Protein AF-A0A6L6HX53-F1 (afdb_monomer)

InterPro domains:
  IPR012318 Crp-type HTH domain [PF13545] (1-43)
  IPR012318 Crp-type HTH domain [PS51063] (1-38)
  IPR036388 Winged helix-like DNA-binding domain superfamily [G3DSA:1.10.10.10] (1-47)
  IPR036390 Winged helix DNA-binding domain superfamily [SSF46785] (1-45)

pLDDT: mean 82.44, std 15.01, range [49.56, 95.88]

Nearest PDB structures (foldseek):
  7ets-assembly1_B  TM=8.937E-01  e=2.676E-01  Gardnerella vaginalis
  2pfb-assembly1_A  TM=6.612E-01  e=9.068E-01  Xanthomonas campestris
  6lg2-assembly1_A  TM=5.804E-01  e=2.478E+00  Corynebacterium glutamicum ATCC 13032
  8r3g-assembly1_C  TM=7.048E-01  e=6.302E+00  Bacillus subtilis
  8ffz-assembly1_B  TM=6.823E-01  e=7.816E+00  Saccharomyces cerevisiae S288C

Solvent-accessible surface area (backbone atoms only — not comparable to full-atom values): 3045 Å² total; per-residue (Å²): 136,55,79,88,73,87,49,53,62,69,56,55,50,52,52,52,54,51,34,39,76,68,57,28,32,45,85,52,94,97,45,73,44,76,70,28,64,69,63,49,48,56,69,76,49,76,86,124

Secondary structure (DSSP, 8-state):
--SSSS--HHHHHHHHHHHHHTTSEEEETTEEEES-HHHHHHHH----

Radius of gyration: 11.66 Å; Cα contacts (8 Å, |Δi|>4): 30; chains: 1; bounding box: 27×15×32 Å

Organism: NCBI:txid2665644

Structure (mmCIF, N/CA/C/O backbone):
data_AF-A0A6L6HX53-F1
#
_entry.id   AF-A0A6L6HX53-F1
#
loop_
_atom_site.group_PDB
_atom_site.id
_atom_site.type_symbol
_atom_site.label_atom_id
_atom_site.label_alt_id
_atom_site.label_comp_id
_atom_site.label_asym_id
_atom_site.label_entity_id
_atom_site.label_seq_id
_atom_site.pdbx_PDB_ins_code
_atom_site.Cartn_x
_atom_site.Cartn_y
_atom_site.Cartn_z
_atom_site.occupancy
_atom_site.B_iso_or_equiv
_atom_site.auth_seq_id
_atom_site.auth_comp_id
_atom_site.auth_asym_id
_atom_site.auth_atom_id
_atom_site.pdbx_PDB_model_num
ATOM 1 N N . MET A 1 1 ? 15.006 -4.384 3.178 1.00 52.12 1 MET A N 1
ATOM 2 C CA . MET A 1 1 ? 13.671 -4.423 2.521 1.00 52.12 1 MET A CA 1
ATOM 3 C C . MET A 1 1 ? 13.416 -3.294 1.508 1.00 52.12 1 MET A C 1
ATOM 5 O O . MET A 1 1 ? 12.337 -3.239 0.947 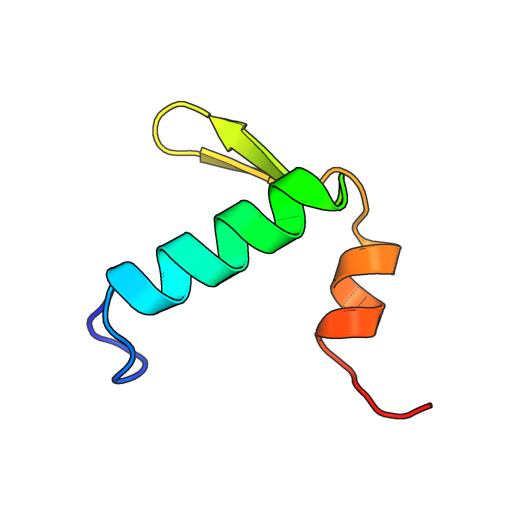1.00 52.12 1 MET A O 1
ATOM 9 N N . ALA A 1 2 ? 14.411 -2.466 1.173 1.00 50.56 2 ALA A N 1
ATOM 10 C CA . ALA A 1 2 ? 14.408 -1.625 -0.038 1.00 50.56 2 ALA A CA 1
ATOM 11 C C . ALA A 1 2 ? 15.429 -2.113 -1.080 1.00 50.56 2 ALA A C 1
ATOM 13 O O . ALA A 1 2 ? 15.765 -1.421 -2.029 1.00 50.56 2 ALA A O 1
ATOM 14 N N . GLU A 1 3 ? 15.973 -3.302 -0.842 1.00 49.56 3 GLU A N 1
ATOM 15 C CA . GLU A 1 3 ? 17.181 -3.799 -1.495 1.00 49.56 3 GLU A CA 1
ATOM 16 C C . GLU A 1 3 ? 16.854 -4.719 -2.679 1.00 49.56 3 GLU A C 1
ATOM 18 O O . GLU A 1 3 ? 17.730 -5.031 -3.470 1.00 49.56 3 GLU A O 1
ATOM 23 N N . MET A 1 4 ? 15.584 -5.121 -2.838 1.00 57.94 4 MET A N 1
ATOM 24 C CA . MET A 1 4 ? 15.187 -6.162 -3.794 1.00 57.94 4 MET A CA 1
ATOM 25 C C . MET A 1 4 ? 14.539 -5.664 -5.096 1.00 57.94 4 MET A C 1
ATOM 27 O O . MET A 1 4 ? 14.290 -6.489 -5.967 1.00 57.94 4 MET A O 1
ATOM 31 N N . THR A 1 5 ? 14.306 -4.355 -5.284 1.00 55.97 5 THR A N 1
ATOM 32 C CA . THR A 1 5 ? 13.588 -3.859 -6.487 1.00 55.97 5 THR A CA 1
ATOM 33 C C . THR A 1 5 ? 14.169 -2.584 -7.114 1.00 55.97 5 THR A C 1
ATOM 35 O O . THR A 1 5 ? 13.535 -1.981 -7.971 1.00 55.97 5 THR A O 1
ATOM 38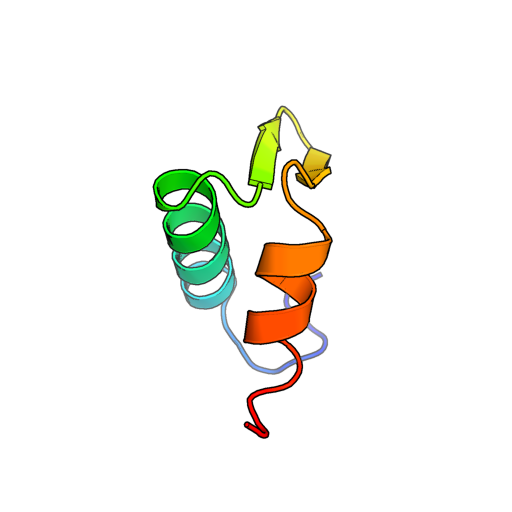 N N . GLY A 1 6 ? 15.351 -2.113 -6.697 1.00 53.06 6 GLY A N 1
ATOM 39 C CA . GLY A 1 6 ? 15.977 -0.908 -7.276 1.00 53.06 6 GLY A CA 1
ATOM 40 C C . GLY A 1 6 ? 15.193 0.406 -7.091 1.00 53.06 6 GLY A C 1
ATOM 41 O O . GLY A 1 6 ? 15.632 1.458 -7.549 1.00 53.06 6 GLY A O 1
ATOM 42 N N . THR A 1 7 ? 14.051 0.385 -6.401 1.00 62.03 7 THR A N 1
ATOM 43 C CA . THR A 1 7 ? 13.253 1.567 -6.069 1.00 62.03 7 THR A CA 1
ATOM 44 C C . THR A 1 7 ? 13.586 2.029 -4.656 1.00 62.03 7 THR A C 1
ATOM 46 O O . THR A 1 7 ? 13.557 1.237 -3.715 1.00 62.03 7 THR A O 1
ATOM 49 N N . THR A 1 8 ? 13.885 3.314 -4.477 1.00 75.25 8 THR A N 1
ATOM 50 C CA . THR A 1 8 ? 14.196 3.864 -3.151 1.00 75.25 8 THR A CA 1
ATOM 51 C C . THR A 1 8 ? 12.986 3.760 -2.214 1.00 75.25 8 THR A C 1
ATOM 53 O O . THR A 1 8 ? 11.838 3.839 -2.660 1.00 75.25 8 THR A O 1
ATOM 56 N N . LEU A 1 9 ? 13.226 3.645 -0.898 1.00 78.00 9 LEU A N 1
ATOM 57 C CA . LEU A 1 9 ? 12.173 3.706 0.136 1.00 78.00 9 LEU A CA 1
ATOM 58 C C . LEU A 1 9 ? 11.230 4.897 -0.059 1.00 78.00 9 LEU A C 1
ATOM 60 O O . LEU A 1 9 ? 10.048 4.798 0.241 1.00 78.00 9 LEU A O 1
ATOM 64 N N . HIS A 1 10 ? 11.746 6.008 -0.586 1.00 80.38 10 HIS A N 1
ATOM 65 C CA . HIS A 1 10 ? 10.966 7.203 -0.896 1.00 80.38 10 HIS A CA 1
ATOM 66 C C . HIS A 1 10 ? 9.878 6.948 -1.943 1.00 80.38 10 HIS A C 1
ATOM 68 O O . HIS A 1 10 ? 8.754 7.423 -1.803 1.00 80.3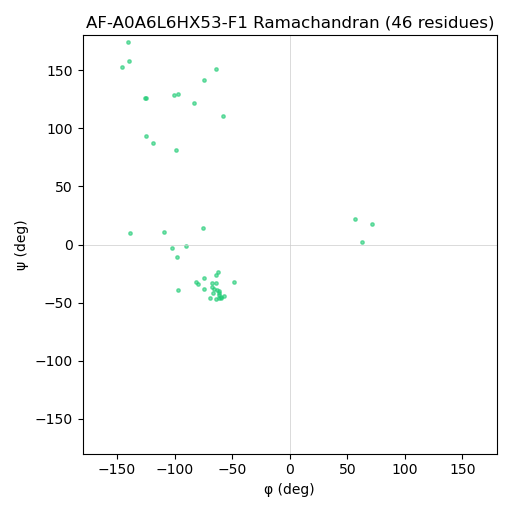8 10 HIS A O 1
ATOM 74 N N . THR A 1 11 ? 10.181 6.179 -2.990 1.00 83.75 11 THR A N 1
ATOM 75 C CA . THR A 1 11 ? 9.192 5.816 -4.013 1.00 83.75 11 THR A CA 1
ATOM 76 C C . THR A 1 11 ? 8.143 4.867 -3.447 1.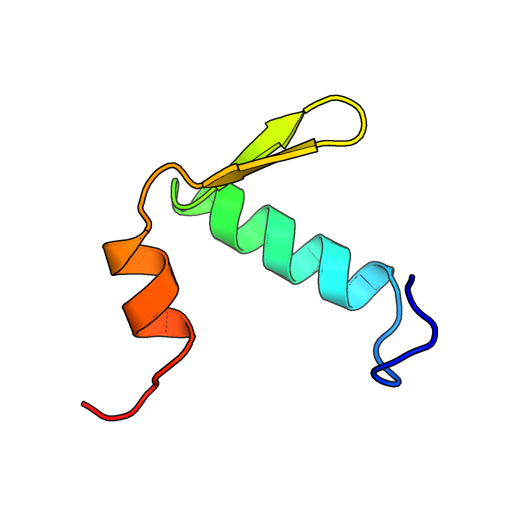00 83.75 11 THR A C 1
ATOM 78 O O . THR A 1 11 ? 6.955 5.123 -3.617 1.00 83.75 11 THR A O 1
ATOM 81 N N . VAL A 1 12 ? 8.564 3.836 -2.708 1.00 84.31 12 VAL A N 1
ATOM 82 C CA . VAL A 1 12 ? 7.633 2.895 -2.061 1.00 84.31 12 VAL A CA 1
ATOM 83 C C . VAL A 1 12 ? 6.730 3.620 -1.059 1.00 84.31 12 VAL A C 1
ATOM 85 O O . VAL A 1 12 ? 5.521 3.422 -1.072 1.00 84.31 12 VAL A O 1
ATOM 88 N N . SER A 1 13 ? 7.290 4.525 -0.253 1.00 86.06 13 SER A N 1
ATOM 89 C CA . SER A 1 13 ? 6.537 5.351 0.697 1.00 86.06 13 SER A CA 1
ATOM 90 C C . SER A 1 13 ? 5.452 6.179 0.000 1.00 86.06 13 SER A C 1
ATOM 92 O O . SER A 1 13 ? 4.303 6.174 0.429 1.00 86.06 13 SER A O 1
ATOM 94 N N . ARG A 1 14 ? 5.773 6.812 -1.139 1.00 88.62 14 ARG A N 1
ATOM 95 C CA . ARG A 1 14 ? 4.789 7.582 -1.920 1.00 88.62 14 ARG A CA 1
ATOM 96 C C . ARG A 1 14 ? 3.653 6.723 -2.474 1.00 88.62 14 ARG A C 1
ATOM 98 O O . ARG A 1 14 ? 2.514 7.181 -2.477 1.00 88.62 14 ARG A O 1
ATOM 105 N N . LEU A 1 15 ? 3.948 5.505 -2.928 1.00 90.19 15 LEU A N 1
ATOM 106 C CA . LEU A 1 15 ? 2.917 4.571 -3.391 1.00 90.19 15 LEU A CA 1
ATOM 107 C C . LEU A 1 15 ? 1.985 4.175 -2.241 1.00 90.19 15 LEU A C 1
ATOM 109 O O . LEU A 1 15 ? 0.770 4.284 -2.385 1.00 90.19 15 LEU A O 1
ATOM 113 N N . LEU A 1 16 ? 2.547 3.818 -1.081 1.00 90.81 16 LEU A N 1
ATOM 114 C CA . LEU A 1 16 ? 1.766 3.471 0.109 1.00 90.81 16 LEU A CA 1
ATOM 1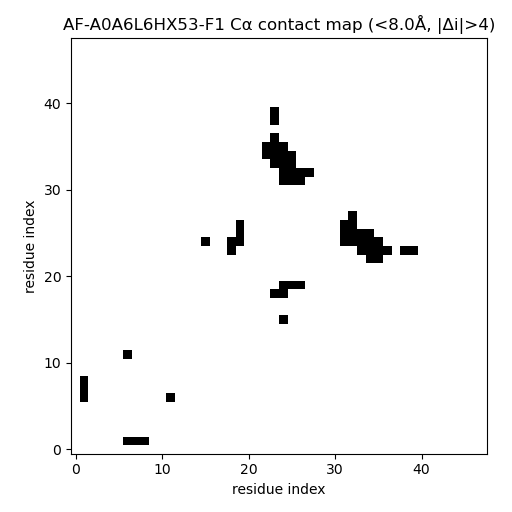15 C C . LEU A 1 16 ? 0.878 4.635 0.568 1.00 90.81 16 LEU A C 1
ATOM 117 O O . LEU A 1 16 ? -0.313 4.431 0.773 1.00 90.81 16 LEU A O 1
ATOM 121 N N . SER A 1 17 ? 1.402 5.864 0.632 1.00 92.12 17 SER A N 1
ATOM 122 C CA . SER A 1 17 ? 0.596 7.043 0.984 1.00 92.12 17 SER A CA 1
ATOM 123 C C . SER A 1 17 ? -0.509 7.342 -0.033 1.00 92.12 17 SER A C 1
ATOM 125 O O . SER A 1 17 ? -1.579 7.819 0.338 1.00 92.12 17 SER A O 1
ATOM 127 N N . SER A 1 18 ? -0.281 7.063 -1.321 1.00 93.12 18 SER A N 1
ATOM 128 C CA . SER A 1 18 ? -1.327 7.194 -2.340 1.00 93.12 18 SER A CA 1
ATOM 129 C C . SER A 1 18 ? -2.446 6.174 -2.128 1.00 93.12 18 SER A C 1
ATOM 131 O O . SER A 1 18 ? -3.618 6.530 -2.232 1.00 93.12 18 SER A O 1
ATOM 133 N N . TRP A 1 19 ? -2.102 4.931 -1.790 1.00 94.25 19 TRP A N 1
ATOM 134 C CA . TRP A 1 19 ? -3.077 3.886 -1.479 1.00 94.25 19 TRP A CA 1
ATOM 135 C C . TRP A 1 19 ? -3.843 4.164 -0.182 1.00 94.25 19 TRP A C 1
ATOM 137 O O . TRP A 1 19 ? -5.046 3.917 -0.137 1.00 94.25 19 TRP A O 1
ATOM 147 N N . GLU A 1 20 ? -3.192 4.735 0.834 1.00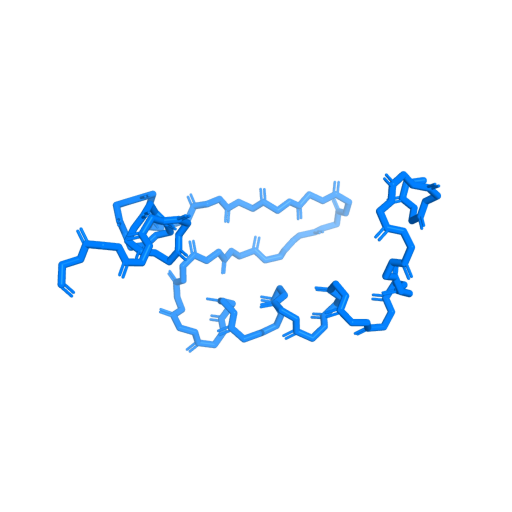 94.56 20 GLU A N 1
ATOM 148 C CA . GLU A 1 20 ? -3.862 5.213 2.053 1.00 94.56 20 GLU A CA 1
ATOM 149 C C . GLU A 1 20 ? -4.877 6.314 1.735 1.00 94.56 20 GLU A C 1
ATOM 151 O O . GLU A 1 20 ? -6.027 6.245 2.164 1.00 94.56 20 GLU A O 1
ATOM 156 N N . GLY A 1 21 ? -4.494 7.296 0.912 1.00 93.88 21 GLY A N 1
ATOM 157 C CA . GLY A 1 21 ? -5.402 8.357 0.464 1.00 93.88 21 GLY A CA 1
ATOM 158 C C . GLY A 1 21 ? -6.591 7.849 -0.363 1.00 93.88 21 GLY A C 1
ATOM 159 O O . GLY A 1 21 ? -7.630 8.503 -0.403 1.00 93.88 21 GLY A O 1
ATOM 160 N N . GLN A 1 22 ? -6.453 6.682 -0.997 1.00 94.06 22 GLN A N 1
ATOM 161 C CA . GLN A 1 22 ? -7.520 5.996 -1.734 1.00 94.06 22 GLN A CA 1
ATOM 162 C C . GLN A 1 22 ? -8.334 5.024 -0.862 1.00 94.06 22 GLN A C 1
ATOM 164 O O . GLN A 1 22 ? -9.270 4.405 -1.361 1.00 94.06 22 GLN A O 1
ATOM 169 N N . GLY A 1 23 ? -7.997 4.872 0.424 1.00 94.56 23 GLY A N 1
ATOM 170 C CA . GLY A 1 23 ? -8.675 3.948 1.338 1.00 94.56 23 GLY A CA 1
ATOM 171 C C . GLY A 1 23 ? -8.395 2.467 1.060 1.00 94.56 23 GLY A C 1
ATOM 172 O O . GLY A 1 23 ? -9.136 1.606 1.524 1.00 94.56 23 GLY A O 1
ATOM 173 N N . LEU A 1 24 ? -7.343 2.154 0.301 1.00 94.75 24 LEU A N 1
ATOM 174 C CA . LEU A 1 24 ? -6.992 0.777 -0.066 1.00 94.75 24 LEU A CA 1
ATOM 175 C C . LEU A 1 24 ? -6.216 0.070 1.043 1.00 94.75 24 LEU A C 1
ATOM 177 O O . LEU A 1 24 ? -6.323 -1.147 1.219 1.00 94.75 24 LEU A O 1
ATOM 181 N N . VAL A 1 25 ? -5.423 0.839 1.789 1.00 94.94 25 VAL A N 1
ATOM 182 C CA . VAL A 1 25 ? -4.592 0.357 2.890 1.00 94.94 25 VAL A CA 1
ATOM 183 C C . VAL A 1 25 ? -4.616 1.343 4.056 1.00 94.94 25 VAL A C 1
ATOM 185 O O . VAL A 1 25 ? -4.871 2.528 3.873 1.00 94.94 25 VAL A O 1
ATOM 188 N N . GLU A 1 26 ? -4.296 0.852 5.247 1.00 95.19 26 GLU A N 1
ATOM 189 C CA . GLU A 1 26 ? -4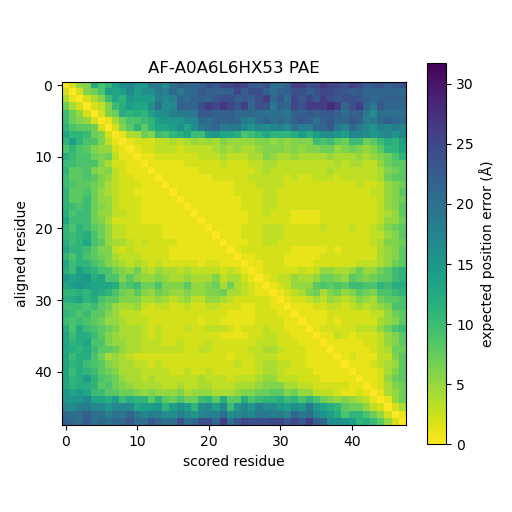.081 1.650 6.453 1.00 95.19 26 GLU A CA 1
ATOM 190 C C . GLU A 1 26 ? -2.708 1.342 7.060 1.00 95.19 26 GLU A C 1
ATOM 192 O O . GLU A 1 26 ? -2.375 0.185 7.357 1.00 95.19 26 GLU A O 1
ATOM 197 N N . GLY A 1 27 ? -1.912 2.386 7.280 1.00 88.69 27 GLY A N 1
ATOM 198 C CA . GLY A 1 27 ? -0.633 2.306 7.970 1.00 88.69 27 GLY A CA 1
ATOM 199 C C . GLY A 1 27 ? -0.770 2.128 9.482 1.00 88.69 27 GLY A C 1
ATOM 200 O O . GLY A 1 27 ? -1.605 2.732 10.152 1.00 88.69 27 GLY A O 1
ATOM 201 N N . GLY A 1 28 ? 0.115 1.314 10.053 1.00 85.62 28 GLY A N 1
ATOM 202 C CA . GLY A 1 28 ? 0.292 1.162 11.493 1.00 85.62 28 GLY A CA 1
ATOM 203 C C . GLY A 1 28 ? 1.766 1.027 11.869 1.00 85.62 28 GLY A C 1
ATOM 204 O O . GLY A 1 28 ? 2.651 0.933 11.019 1.00 85.62 28 GLY A O 1
ATOM 205 N N . ARG A 1 29 ? 2.065 0.991 13.173 1.00 88.38 29 ARG A N 1
ATOM 206 C CA . ARG A 1 29 ? 3.442 0.777 13.646 1.00 88.38 29 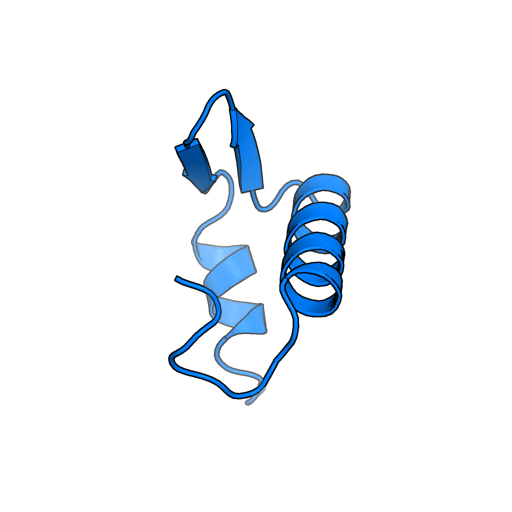ARG A CA 1
ATOM 207 C C . ARG A 1 29 ? 3.973 -0.553 13.100 1.00 88.38 29 ARG A C 1
ATOM 209 O O . ARG A 1 29 ? 3.517 -1.608 13.529 1.00 88.38 29 ARG A O 1
ATOM 216 N N . GLN A 1 30 ? 4.937 -0.473 12.181 1.00 86.31 30 GLN A N 1
ATOM 217 C CA . GLN A 1 30 ? 5.592 -1.621 11.536 1.00 86.31 30 GLN A CA 1
ATOM 218 C C . GLN A 1 30 ? 4.632 -2.593 10.822 1.00 86.31 30 GLN A C 1
ATOM 220 O O . GLN A 1 30 ? 4.981 -3.752 10.611 1.00 86.31 30 GLN A O 1
ATOM 225 N N . LYS A 1 31 ? 3.429 -2.144 10.446 1.00 87.50 31 LYS A N 1
ATOM 226 C CA . LYS A 1 31 ? 2.436 -2.976 9.758 1.00 87.50 31 LYS A CA 1
ATOM 227 C C . LYS A 1 31 ? 1.633 -2.155 8.755 1.00 87.50 31 LYS A C 1
ATOM 229 O O . LYS A 1 31 ? 1.445 -0.959 8.955 1.00 87.50 31 LYS A O 1
ATOM 234 N N . LEU A 1 32 ? 1.139 -2.820 7.719 1.00 91.50 32 LEU A N 1
ATOM 235 C CA . LEU A 1 32 ? 0.211 -2.270 6.737 1.00 91.50 32 LEU A CA 1
ATOM 236 C C . LEU A 1 32 ? -1.010 -3.191 6.697 1.00 91.50 32 LEU A C 1
ATOM 238 O O . LEU A 1 32 ? -0.854 -4.403 6.540 1.00 91.50 32 LEU A O 1
ATOM 242 N N . THR A 1 33 ? -2.201 -2.633 6.875 1.00 94.69 33 THR A N 1
ATOM 243 C CA . THR A 1 33 ? -3.461 -3.379 6.788 1.00 94.69 33 THR A CA 1
ATOM 244 C C . THR A 1 33 ? -4.074 -3.123 5.423 1.00 94.69 33 THR A C 1
ATOM 246 O O . THR A 1 33 ? -4.211 -1.970 5.031 1.00 94.69 33 THR A O 1
ATOM 249 N N . VAL A 1 34 ? -4.441 -4.172 4.691 1.00 95.00 34 VAL A N 1
ATOM 250 C CA . VAL A 1 34 ? -5.199 -4.027 3.442 1.00 95.00 34 VAL A CA 1
ATOM 251 C C . VAL A 1 34 ? -6.676 -3.888 3.796 1.00 95.00 34 VAL A C 1
ATOM 253 O O . VAL A 1 34 ? -7.228 -4.767 4.456 1.00 95.00 34 VAL A O 1
ATOM 256 N N . VAL A 1 35 ? -7.290 -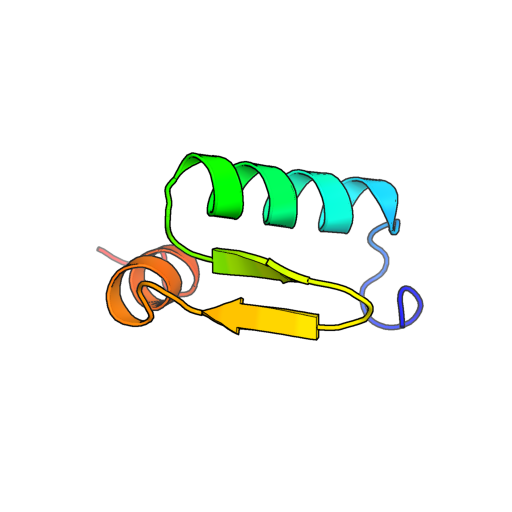2.781 3.379 1.00 95.88 35 VAL A N 1
ATOM 257 C CA . VAL A 1 35 ? -8.700 -2.457 3.648 1.00 95.88 35 VAL A CA 1
ATOM 258 C C . VAL A 1 35 ? -9.580 -2.839 2.459 1.00 95.88 35 VAL A C 1
ATOM 260 O O . VAL A 1 35 ? -10.652 -3.407 2.654 1.00 95.88 35 VAL A O 1
ATOM 263 N N . ASP A 1 36 ? -9.096 -2.619 1.232 1.00 95.00 36 ASP A N 1
ATOM 264 C CA . ASP A 1 36 ? -9.761 -3.048 -0.002 1.00 95.00 36 ASP A CA 1
ATOM 265 C C . ASP A 1 36 ? -8.819 -3.903 -0.861 1.00 95.00 36 ASP A C 1
ATOM 267 O O . ASP A 1 36 ? -8.036 -3.411 -1.678 1.00 95.00 36 ASP A O 1
ATOM 271 N N . ALA A 1 37 ? -8.905 -5.222 -0.676 1.00 93.06 37 ALA A N 1
ATOM 272 C CA . ALA A 1 37 ? -8.102 -6.179 -1.431 1.00 93.06 37 ALA A CA 1
ATOM 273 C C . ALA A 1 37 ? -8.474 -6.220 -2.923 1.00 93.06 37 ALA A C 1
ATOM 275 O O . ALA A 1 37 ? -7.597 -6.416 -3.763 1.00 93.06 37 ALA A O 1
ATOM 276 N N . ALA A 1 38 ? -9.749 -6.015 -3.267 1.00 92.81 38 ALA A N 1
ATOM 277 C CA . ALA A 1 38 ? -10.207 -6.027 -4.656 1.00 92.81 38 ALA A CA 1
ATOM 278 C C . ALA A 1 38 ? -9.785 -4.747 -5.396 1.00 92.81 38 ALA A C 1
ATOM 280 O O . ALA A 1 38 ? -9.393 -4.794 -6.562 1.00 92.81 38 ALA A O 1
ATOM 281 N N . GLY A 1 39 ? -9.827 -3.597 -4.722 1.00 92.06 39 GLY A N 1
ATOM 282 C CA . GLY A 1 39 ? -9.246 -2.346 -5.205 1.00 92.06 39 GLY A CA 1
ATOM 283 C C . GLY A 1 39 ? -7.743 -2.459 -5.441 1.00 92.06 39 GLY A C 1
ATOM 284 O O . GLY A 1 39 ? -7.266 -2.070 -6.504 1.00 92.06 39 GLY A O 1
ATOM 285 N N . LEU A 1 40 ? -7.008 -3.067 -4.507 1.00 90.75 40 LEU A N 1
ATOM 286 C CA . LEU A 1 40 ? -5.568 -3.279 -4.663 1.00 90.75 40 LEU A CA 1
ATOM 287 C C . LEU A 1 40 ? -5.238 -4.242 -5.819 1.00 90.75 40 LEU A C 1
ATOM 289 O O . LEU A 1 40 ? -4.290 -3.995 -6.560 1.00 90.75 40 LEU A O 1
ATOM 293 N N . ALA A 1 41 ? -6.040 -5.294 -6.017 1.00 90.75 41 ALA A N 1
ATOM 294 C CA . ALA A 1 41 ? -5.868 -6.236 -7.125 1.00 90.75 41 ALA A CA 1
ATOM 295 C C . ALA A 1 41 ? -6.012 -5.556 -8.499 1.00 90.75 41 ALA A C 1
ATOM 297 O O . ALA A 1 41 ? -5.201 -5.803 -9.383 1.00 90.75 41 ALA A O 1
ATOM 298 N N . ARG A 1 42 ? -6.967 -4.627 -8.646 1.00 90.69 42 ARG A N 1
ATOM 299 C CA . ARG A 1 42 ? -7.143 -3.827 -9.875 1.00 90.69 42 ARG A CA 1
ATOM 300 C C . ARG A 1 42 ? -5.965 -2.898 -10.183 1.00 90.69 42 ARG A C 1
ATOM 302 O O . ARG A 1 42 ? -5.753 -2.541 -11.330 1.00 90.69 42 ARG A O 1
ATOM 309 N N . ILE A 1 43 ? -5.203 -2.483 -9.169 1.00 87.19 43 ILE A N 1
ATOM 310 C CA . ILE A 1 43 ? -3.971 -1.701 -9.369 1.00 87.19 43 ILE A CA 1
ATOM 311 C C . ILE A 1 43 ? -2.806 -2.611 -9.773 1.00 87.19 43 ILE A C 1
ATOM 313 O O . ILE A 1 43 ? -1.919 -2.184 -10.511 1.00 87.19 43 ILE A O 1
ATOM 317 N N . ALA A 1 44 ? -2.783 -3.841 -9.257 1.00 83.62 44 ALA A N 1
ATOM 318 C CA . ALA A 1 44 ? -1.726 -4.807 -9.528 1.00 83.62 44 ALA A CA 1
ATOM 319 C C . ALA A 1 44 ? -1.819 -5.415 -10.935 1.00 83.62 44 ALA A C 1
ATOM 321 O O . ALA A 1 44 ? -0.780 -5.758 -11.495 1.00 83.62 44 ALA A O 1
ATOM 322 N N . ASP A 1 45 ? -3.029 -5.512 -11.488 1.00 80.06 45 ASP A N 1
ATOM 323 C CA . ASP A 1 45 ? -3.298 -6.065 -12.815 1.00 80.06 45 ASP A CA 1
ATOM 324 C C . ASP A 1 45 ? -3.944 -4.985 -13.707 1.00 80.06 45 ASP A C 1
ATOM 326 O O . ASP A 1 45 ? -5.165 -4.838 -13.718 1.00 80.06 45 ASP A O 1
ATOM 330 N N . PRO A 1 46 ? -3.147 -4.154 -14.406 1.00 61.50 46 PRO A N 1
ATOM 331 C CA . PRO A 1 46 ? -3.656 -3.030 -15.196 1.00 61.50 46 PRO A CA 1
ATOM 332 C C . PRO A 1 46 ? -4.319 -3.434 -16.529 1.00 61.50 46 PRO A C 1
ATOM 334 O O . PRO A 1 46 ? -4.511 -2.565 -17.375 1.00 61.50 46 PRO A O 1
ATOM 337 N N . GLU A 1 47 ? -4.646 -4.712 -16.748 1.00 55.69 47 GLU A N 1
ATOM 338 C CA . GLU A 1 47 ? -5.346 -5.176 -17.954 1.00 55.69 47 GLU A CA 1
ATOM 339 C C . GLU A 1 47 ? -6.854 -5.355 -17.708 1.00 55.69 47 GLU A C 1
ATOM 341 O O . GLU A 1 47 ? -7.345 -6.463 -17.495 1.00 55.69 47 GLU A O 1
ATOM 346 N N . ASP A 1 48 ? -7.554 -4.216 -17.770 1.00 50.53 48 ASP A N 1
ATOM 347 C CA . ASP A 1 48 ? -8.867 -4.005 -18.408 1.00 50.53 48 ASP A CA 1
ATOM 348 C C . ASP A 1 48 ? -8.857 -2.623 -19.098 1.00 50.53 48 ASP A C 1
ATOM 350 O O . ASP A 1 48 ? -8.397 -1.640 -18.463 1.00 50.53 48 ASP A O 1
#

Foldseek 3Di:
DCPPPPDDPVVVVVVLVVCVVVVQWDDDDVDIGGRNPPVVVCVVDVDD

Sequence (48 aa):
MAEMTGTTLHTVSRLLSSWEGQGLVEGGRQKLTVVDAAGLARIADPED

Mean predicted aligned error: 7.02 Å